Protein AF-A0A0E0NN29-F1 (afdb_monomer_lite)

Radius of gyration: 48.6 Å; chains: 1; bounding box: 107×50×127 Å

pLDDT: mean 73.48, std 27.86, range [26.42, 98.56]

InterPro domains:
  IPR005516 Remorin, C-terminal [PF03763] (73-158)

Structure (mmCIF, N/CA/C/O backbone):
data_AF-A0A0E0NN29-F1
#
_entry.id   AF-A0A0E0NN29-F1
#
loop_
_atom_site.group_PDB
_atom_site.id
_atom_site.type_symbol
_atom_site.label_atom_id
_atom_site.label_alt_id
_atom_site.label_comp_id
_atom_site.label_asym_id
_atom_site.label_entity_id
_atom_site.label_seq_id
_atom_site.pdbx_PDB_ins_code
_atom_site.Cartn_x
_atom_site.Cartn_y
_atom_site.Cartn_z
_atom_site.occupancy
_atom_site.B_iso_or_equiv
_atom_site.auth_seq_id
_atom_site.auth_comp_id
_atom_site.auth_asym_id
_atom_site.auth_atom_id
_atom_site.pdbx_PDB_model_num
ATOM 1 N N . MET A 1 1 ? 7.060 32.657 50.875 1.00 38.69 1 MET A N 1
ATOM 2 C CA . MET A 1 1 ? 7.469 31.257 51.091 1.00 38.69 1 MET A CA 1
ATOM 3 C C . MET A 1 1 ? 6.654 30.412 50.137 1.00 38.69 1 MET A C 1
ATOM 5 O O . MET A 1 1 ? 5.441 30.496 50.207 1.00 38.69 1 MET A O 1
ATOM 9 N N . GLU A 1 2 ? 7.160 29.632 49.204 1.00 43.59 2 GLU A N 1
ATOM 10 C CA . GLU A 1 2 ? 8.477 29.408 48.612 1.00 43.59 2 GLU A CA 1
ATOM 11 C C . GLU A 1 2 ? 8.195 28.390 47.492 1.00 43.59 2 GLU A C 1
ATOM 13 O O . GLU A 1 2 ? 7.283 27.571 47.595 1.00 43.59 2 GLU A O 1
ATOM 18 N N . THR A 1 3 ? 8.921 28.502 46.393 1.00 43.03 3 THR A N 1
ATOM 19 C CA . THR A 1 3 ? 8.906 27.608 45.228 1.00 43.03 3 THR A CA 1
ATOM 20 C C . THR A 1 3 ? 9.468 26.218 45.535 1.00 43.03 3 THR A C 1
ATOM 22 O O . THR A 1 3 ? 10.407 26.132 46.318 1.00 43.03 3 THR A O 1
ATOM 25 N N . GLN A 1 4 ? 8.993 25.181 44.827 1.00 37.09 4 GLN A N 1
ATOM 26 C CA . GLN A 1 4 ? 9.759 24.024 44.288 1.00 37.09 4 GLN A CA 1
ATOM 27 C C . GLN A 1 4 ? 8.752 23.074 43.604 1.00 37.09 4 GLN A C 1
ATOM 29 O O . GLN A 1 4 ? 7.756 22.704 44.213 1.00 37.09 4 GLN A O 1
ATOM 34 N N . GLU A 1 5 ? 8.766 22.784 42.301 1.00 41.50 5 GLU A N 1
ATOM 35 C CA . GLU A 1 5 ? 9.791 22.277 41.368 1.00 41.50 5 GLU A CA 1
ATOM 36 C C . GLU A 1 5 ? 10.178 20.789 41.561 1.00 41.50 5 GLU A C 1
ATOM 38 O O . GLU A 1 5 ? 10.708 20.385 42.587 1.00 41.50 5 GLU A O 1
ATOM 43 N N . ALA A 1 6 ? 9.874 20.011 40.511 1.00 44.50 6 ALA A N 1
ATOM 44 C CA . ALA A 1 6 ? 10.461 18.754 40.028 1.00 44.50 6 ALA A CA 1
ATOM 45 C C . ALA A 1 6 ? 10.768 17.582 40.988 1.00 44.50 6 ALA A C 1
ATOM 47 O O . ALA A 1 6 ? 11.703 17.613 41.781 1.00 44.50 6 ALA A O 1
ATOM 48 N N . LYS A 1 7 ? 10.167 16.420 40.681 1.00 45.16 7 LYS A N 1
ATOM 49 C CA . LYS A 1 7 ? 10.892 15.137 40.687 1.00 45.16 7 LYS A CA 1
ATOM 50 C C . LYS A 1 7 ? 10.603 14.344 39.413 1.00 45.16 7 LYS A C 1
ATOM 52 O O . LYS A 1 7 ? 9.545 13.743 39.252 1.00 45.16 7 LYS A O 1
ATOM 57 N N . ARG A 1 8 ? 11.588 14.368 38.509 1.00 37.12 8 ARG A N 1
ATOM 58 C CA . ARG A 1 8 ? 11.835 13.317 37.519 1.00 37.12 8 ARG A CA 1
ATOM 59 C C . ARG A 1 8 ? 12.199 12.040 38.280 1.00 37.12 8 ARG A C 1
ATOM 61 O O . ARG A 1 8 ? 12.978 12.109 39.226 1.00 37.12 8 ARG A O 1
ATOM 68 N N . ALA A 1 9 ? 11.639 10.908 37.871 1.00 43.34 9 ALA A N 1
ATOM 69 C CA . ALA A 1 9 ? 12.125 9.596 38.268 1.00 43.34 9 ALA A CA 1
ATOM 70 C C . ALA A 1 9 ? 12.902 9.006 37.090 1.00 43.34 9 ALA A C 1
ATOM 72 O O . ALA A 1 9 ? 12.345 8.763 36.018 1.00 43.34 9 ALA A O 1
ATOM 73 N N . ASP A 1 10 ? 14.200 8.843 37.313 1.00 33.28 10 ASP A N 1
ATOM 74 C CA . ASP A 1 10 ? 15.139 8.108 36.485 1.00 33.28 10 ASP A CA 1
ATOM 75 C C . ASP A 1 10 ? 14.740 6.632 36.362 1.00 33.28 10 ASP A C 1
ATOM 77 O O . ASP A 1 10 ? 14.535 5.941 37.360 1.00 33.28 10 ASP A O 1
ATOM 81 N N . VAL A 1 11 ? 14.716 6.124 35.129 1.00 41.66 11 VAL A N 1
ATOM 82 C CA . VAL A 1 11 ? 14.967 4.707 34.853 1.00 41.66 11 VAL A CA 1
ATOM 83 C C . VAL A 1 11 ? 16.266 4.650 34.067 1.00 41.66 11 VAL A C 1
ATOM 85 O O . VAL A 1 11 ? 16.311 4.891 32.862 1.00 41.66 11 VAL A O 1
ATOM 88 N N . ALA A 1 12 ? 17.336 4.357 34.799 1.00 32.94 12 ALA A N 1
ATOM 89 C CA . ALA A 1 12 ? 18.599 3.920 34.248 1.00 32.94 12 ALA A CA 1
ATOM 90 C C . ALA A 1 12 ? 18.453 2.472 33.758 1.00 32.94 12 ALA A C 1
ATOM 92 O O . ALA A 1 12 ? 18.198 1.563 34.545 1.00 32.94 12 ALA A O 1
ATOM 93 N N . ALA A 1 13 ? 18.659 2.257 32.462 1.00 31.72 13 ALA A N 1
ATOM 94 C CA . ALA A 1 13 ? 19.064 0.970 31.913 1.00 31.72 13 ALA A CA 1
ATOM 95 C C . ALA A 1 13 ? 20.150 1.232 30.863 1.00 31.72 13 ALA A C 1
ATOM 97 O O . ALA A 1 13 ? 19.943 1.942 29.881 1.00 31.72 13 ALA A O 1
ATOM 98 N N . ALA A 1 14 ? 21.335 0.715 31.168 1.00 39.28 14 ALA A N 1
ATOM 99 C CA . ALA A 1 14 ? 22.578 0.830 30.420 1.00 39.28 14 ALA A CA 1
ATOM 100 C C . ALA A 1 14 ? 22.548 -0.007 29.107 1.00 39.28 14 ALA A C 1
ATOM 102 O O . ALA A 1 14 ? 21.576 -0.721 28.853 1.00 39.28 14 ALA A O 1
ATOM 103 N N . PRO A 1 15 ? 23.580 0.099 28.245 1.00 37.81 15 PRO A N 1
ATOM 104 C CA . PRO A 1 15 ? 23.466 -0.039 26.796 1.00 37.81 15 PRO A CA 1
ATOM 105 C C . PRO A 1 15 ? 23.643 -1.479 26.305 1.00 37.81 15 PRO A C 1
ATOM 107 O O . PRO A 1 15 ? 24.527 -2.200 26.760 1.00 37.81 15 PRO A O 1
ATOM 110 N N . ALA A 1 16 ? 22.860 -1.868 25.297 1.00 36.34 16 ALA A N 1
ATOM 111 C CA . ALA A 1 16 ? 23.130 -3.060 24.503 1.00 36.34 16 ALA A CA 1
ATOM 112 C C . ALA A 1 16 ? 23.870 -2.659 23.221 1.00 36.34 16 ALA A C 1
ATOM 114 O O . ALA A 1 16 ? 23.296 -2.132 22.268 1.00 36.34 16 ALA A O 1
ATOM 115 N N . THR A 1 17 ? 25.174 -2.908 23.226 1.00 29.22 17 THR A N 1
ATOM 116 C CA . THR A 1 17 ? 26.004 -3.056 22.037 1.00 29.22 17 THR A CA 1
ATOM 117 C C . THR A 1 17 ? 25.520 -4.262 21.227 1.00 29.22 17 THR A C 1
ATOM 119 O O . THR A 1 17 ? 25.479 -5.383 21.724 1.00 29.22 17 THR A O 1
ATOM 122 N N . ALA A 1 18 ? 25.191 -4.043 19.956 1.00 32.84 18 ALA A N 1
ATOM 123 C CA . ALA A 1 18 ? 25.089 -5.100 18.956 1.00 32.84 18 ALA A CA 1
ATOM 124 C C . ALA A 1 18 ? 25.919 -4.685 17.740 1.00 32.84 18 ALA A C 1
ATOM 126 O O . ALA A 1 18 ? 25.426 -4.167 16.740 1.00 32.84 18 ALA A O 1
ATOM 127 N N . THR A 1 19 ? 27.225 -4.880 17.879 1.00 27.55 19 THR A N 1
ATOM 128 C CA . THR A 1 19 ? 28.159 -5.000 16.767 1.00 27.55 19 THR A CA 1
ATOM 129 C C . THR A 1 19 ? 27.915 -6.369 16.139 1.00 27.55 19 THR A C 1
ATOM 131 O O . THR A 1 19 ? 28.103 -7.392 16.790 1.00 27.55 19 THR A O 1
ATOM 134 N N . GLY A 1 20 ? 27.473 -6.397 14.889 1.00 29.05 20 GLY A N 1
ATOM 135 C CA . GLY A 1 20 ? 27.249 -7.626 14.134 1.00 29.05 20 GLY A CA 1
ATOM 136 C C . GLY A 1 20 ? 27.097 -7.273 12.669 1.00 29.05 20 GLY A C 1
ATOM 137 O O . GLY A 1 20 ? 25.990 -7.071 12.184 1.00 29.05 20 GLY A O 1
ATOM 138 N N . GLY A 1 21 ? 28.233 -7.075 12.004 1.00 27.67 21 GLY A N 1
ATOM 139 C CA . GLY A 1 21 ? 28.276 -6.790 10.582 1.00 27.67 21 GLY A CA 1
ATOM 140 C C . GLY A 1 21 ? 27.984 -8.029 9.746 1.00 27.67 21 GLY A C 1
ATOM 141 O O . GLY A 1 21 ? 28.368 -9.135 10.109 1.00 27.67 21 GLY A O 1
ATOM 142 N N . GLU A 1 22 ? 27.420 -7.802 8.566 1.00 26.42 22 GLU A N 1
ATOM 143 C CA . GLU A 1 22 ? 27.768 -8.598 7.397 1.00 26.42 22 GLU A CA 1
ATOM 144 C C . GLU A 1 22 ? 28.109 -7.634 6.261 1.00 26.42 22 GLU A C 1
ATOM 146 O O . GLU A 1 22 ? 27.266 -7.153 5.506 1.00 26.42 22 GLU A O 1
ATOM 151 N N . ALA A 1 23 ? 29.393 -7.285 6.211 1.00 30.00 23 ALA A N 1
ATOM 152 C CA . ALA A 1 23 ? 30.017 -6.756 5.018 1.00 30.00 23 ALA A CA 1
ATOM 153 C C . ALA A 1 23 ? 30.135 -7.915 4.023 1.00 30.00 23 ALA A C 1
ATOM 155 O O . ALA A 1 23 ? 30.947 -8.822 4.211 1.00 30.00 23 ALA A O 1
ATOM 156 N N . VAL A 1 24 ? 29.337 -7.890 2.958 1.00 34.97 24 VAL A N 1
ATOM 157 C CA . VAL A 1 24 ? 29.531 -8.799 1.826 1.00 34.97 24 VAL A CA 1
ATOM 158 C C . VAL A 1 24 ? 30.796 -8.354 1.091 1.00 34.97 24 VAL A C 1
ATOM 160 O O . VAL A 1 24 ? 30.805 -7.385 0.332 1.00 34.97 24 VAL A O 1
ATOM 163 N N . LYS A 1 25 ? 31.896 -9.053 1.382 1.00 33.88 25 LYS A N 1
ATOM 164 C CA . LYS A 1 25 ? 33.171 -8.968 0.667 1.00 33.88 25 LYS A CA 1
ATOM 165 C C . LYS A 1 25 ? 32.969 -9.433 -0.787 1.00 33.88 25 LYS A C 1
ATOM 167 O O . LYS A 1 25 ? 32.265 -10.420 -1.006 1.00 33.88 25 LYS A O 1
ATOM 172 N N . PRO A 1 26 ? 33.595 -8.782 -1.783 1.00 29.53 26 PRO A N 1
ATOM 173 C CA . PRO A 1 26 ? 33.552 -9.247 -3.162 1.00 29.53 26 PRO A CA 1
ATOM 174 C C . PRO A 1 26 ? 34.329 -10.563 -3.286 1.00 29.53 26 PRO A C 1
ATOM 176 O O . PRO A 1 26 ? 35.487 -10.657 -2.870 1.00 29.53 26 PRO A O 1
ATOM 179 N N . ALA A 1 27 ? 33.688 -11.584 -3.852 1.00 29.14 27 ALA A N 1
ATOM 180 C CA . ALA A 1 27 ? 34.359 -12.815 -4.236 1.00 29.14 27 ALA A CA 1
ATOM 181 C C . ALA A 1 27 ? 35.229 -12.544 -5.471 1.00 29.14 27 ALA A C 1
ATOM 183 O O . ALA A 1 27 ? 34.739 -12.141 -6.526 1.00 29.14 27 ALA A O 1
ATOM 184 N N . ALA A 1 28 ? 36.532 -12.746 -5.303 1.00 29.45 28 ALA A N 1
ATOM 185 C CA . ALA A 1 28 ? 37.502 -12.811 -6.377 1.00 29.45 28 ALA A CA 1
ATOM 186 C C . ALA A 1 28 ? 37.578 -14.245 -6.921 1.00 29.45 28 ALA A C 1
ATOM 188 O O . ALA A 1 28 ? 37.637 -15.189 -6.138 1.00 29.45 28 ALA A O 1
ATOM 189 N N . GLY A 1 29 ? 37.674 -14.357 -8.248 1.00 28.42 29 GLY A N 1
ATOM 190 C CA . GLY A 1 29 ? 38.360 -15.449 -8.936 1.00 28.42 29 GLY A CA 1
ATOM 191 C C . GLY A 1 29 ? 37.503 -16.634 -9.377 1.00 28.42 29 GLY A C 1
ATOM 192 O O . GLY A 1 29 ? 37.325 -17.582 -8.626 1.00 28.42 29 GLY A O 1
ATOM 193 N N . ASP A 1 30 ? 37.135 -16.650 -10.658 1.00 29.16 30 ASP A N 1
ATOM 194 C CA . ASP A 1 30 ? 37.631 -17.728 -11.514 1.00 29.16 30 ASP A CA 1
ATOM 195 C C . ASP A 1 30 ? 38.302 -17.107 -12.741 1.00 29.16 30 ASP A C 1
ATOM 197 O O . ASP A 1 30 ? 37.745 -16.249 -13.431 1.00 29.16 30 ASP A O 1
ATOM 201 N N . ALA A 1 31 ? 39.557 -17.494 -12.919 1.00 33.78 31 ALA A N 1
ATOM 202 C CA . ALA A 1 31 ? 40.403 -17.152 -14.036 1.00 33.78 31 ALA A CA 1
ATOM 203 C C . ALA A 1 31 ? 40.352 -18.333 -15.003 1.00 33.78 31 ALA A C 1
ATOM 205 O O . ALA A 1 31 ? 40.796 -19.424 -14.668 1.00 33.78 31 ALA A O 1
ATOM 206 N N . GLY A 1 32 ? 39.869 -18.097 -16.220 1.00 28.47 32 GLY A N 1
ATOM 207 C CA . GLY A 1 32 ? 39.786 -19.126 -17.249 1.00 28.47 32 GLY A CA 1
ATOM 208 C C . GLY A 1 32 ? 40.047 -18.567 -18.640 1.00 28.47 32 GLY A C 1
ATOM 209 O O . GLY A 1 32 ? 39.114 -18.198 -19.337 1.00 28.47 32 GLY A O 1
ATOM 210 N N . ALA A 1 33 ? 41.336 -18.515 -18.990 1.00 28.91 33 ALA A N 1
ATOM 211 C CA . ALA A 1 33 ? 41.930 -18.626 -20.330 1.00 28.91 33 ALA A CA 1
ATOM 212 C C . ALA A 1 33 ? 41.323 -17.774 -21.471 1.00 28.91 33 ALA A C 1
ATOM 214 O O . ALA A 1 33 ? 40.282 -18.072 -22.041 1.00 28.91 33 ALA A O 1
ATOM 215 N N . VAL A 1 34 ? 41.963 -16.662 -21.842 1.00 36.81 34 VAL A N 1
ATOM 216 C CA . VAL A 1 34 ? 43.006 -16.606 -22.891 1.00 36.81 34 VAL A CA 1
ATOM 217 C C . VAL A 1 34 ? 42.536 -17.160 -24.241 1.00 36.81 34 VAL A C 1
ATOM 219 O O . VAL A 1 34 ? 42.531 -18.361 -24.467 1.00 36.81 34 VAL A O 1
ATOM 222 N N . THR A 1 35 ? 42.348 -16.262 -25.207 1.00 28.58 35 THR A N 1
ATOM 223 C CA . THR A 1 35 ? 43.093 -16.358 -26.472 1.00 28.58 35 THR A CA 1
ATOM 224 C C . THR A 1 35 ? 43.488 -14.961 -26.927 1.00 28.58 35 THR A C 1
ATOM 226 O O . THR A 1 35 ? 42.717 -14.178 -27.470 1.00 28.58 35 THR A O 1
ATOM 229 N N . LYS A 1 36 ? 44.755 -14.660 -26.653 1.00 43.22 36 LYS A N 1
ATOM 230 C CA . LYS A 1 36 ? 45.554 -13.673 -27.362 1.00 43.22 36 LYS A CA 1
ATOM 231 C C . LYS A 1 36 ? 45.727 -14.196 -28.787 1.00 43.22 36 LYS A C 1
ATOM 233 O O . LYS A 1 36 ? 46.462 -15.158 -28.983 1.00 43.22 36 LYS A O 1
ATOM 238 N N . THR A 1 37 ? 45.075 -13.585 -29.769 1.00 31.83 37 THR A N 1
ATOM 239 C CA . THR A 1 37 ? 45.492 -13.736 -31.167 1.00 31.83 37 THR A CA 1
ATOM 240 C C . THR A 1 37 ? 46.247 -12.490 -31.574 1.00 31.83 37 THR A C 1
ATOM 242 O O . THR A 1 37 ? 45.698 -11.407 -31.752 1.00 31.83 37 THR A O 1
ATOM 245 N N . ASN A 1 38 ? 47.554 -12.713 -31.585 1.00 35.59 38 ASN A N 1
ATOM 246 C CA . ASN A 1 38 ? 48.647 -11.918 -32.097 1.00 35.59 38 ASN A CA 1
ATOM 247 C C . ASN A 1 38 ? 48.274 -10.976 -33.245 1.00 35.59 38 ASN A C 1
ATOM 249 O O . ASN A 1 38 ? 47.766 -11.392 -34.281 1.00 35.59 38 ASN A O 1
ATOM 253 N N . ALA A 1 39 ? 48.666 -9.718 -33.059 1.00 39.50 39 ALA A N 1
ATOM 254 C CA . ALA A 1 39 ? 49.168 -8.900 -34.141 1.00 39.50 39 ALA A CA 1
ATOM 255 C C . ALA A 1 39 ? 50.492 -9.511 -34.624 1.00 39.50 39 ALA A C 1
ATOM 257 O O . ALA A 1 39 ? 51.510 -9.440 -33.939 1.00 39.50 39 ALA A O 1
ATOM 258 N N . ALA A 1 40 ? 50.444 -10.146 -35.782 1.00 39.53 40 ALA A N 1
ATOM 259 C CA . ALA A 1 40 ? 51.545 -10.268 -36.718 1.00 39.53 40 ALA A CA 1
ATOM 260 C C . ALA A 1 40 ? 50.915 -10.446 -38.101 1.00 39.53 40 ALA A C 1
ATOM 262 O O . ALA A 1 40 ? 49.772 -10.880 -38.207 1.00 39.53 40 ALA A O 1
ATOM 263 N N . ASP A 1 41 ? 51.676 -10.075 -39.118 1.00 28.38 41 ASP A N 1
ATOM 264 C CA . ASP A 1 41 ? 51.325 -10.076 -40.536 1.00 28.38 41 ASP A CA 1
ATOM 265 C C . ASP A 1 41 ? 50.534 -8.847 -40.985 1.00 28.38 41 ASP A C 1
ATOM 267 O O . ASP A 1 41 ? 49.332 -8.859 -41.244 1.00 28.38 41 ASP A O 1
ATOM 271 N N . GLY A 1 42 ? 51.272 -7.750 -41.167 1.00 45.28 42 GLY A N 1
ATOM 272 C CA . GLY A 1 42 ? 50.908 -6.851 -42.250 1.00 45.28 42 GLY A CA 1
ATOM 273 C C . GLY A 1 42 ? 51.012 -7.608 -43.577 1.00 45.28 42 GLY A C 1
ATOM 274 O O . GLY A 1 42 ? 52.037 -8.248 -43.820 1.00 45.28 42 GLY A O 1
ATOM 275 N N . PRO A 1 43 ? 50.028 -7.507 -44.481 1.00 36.81 43 PRO A N 1
ATOM 276 C CA . PRO A 1 43 ? 50.284 -7.710 -45.885 1.00 36.81 43 PRO A CA 1
ATOM 277 C C . PRO A 1 43 ? 50.733 -6.370 -46.458 1.00 36.81 43 PRO A C 1
ATOM 279 O O . PRO A 1 43 ? 49.982 -5.395 -46.521 1.00 36.81 43 PRO A O 1
ATOM 282 N N . SER A 1 44 ? 52.003 -6.359 -46.853 1.00 38.16 44 SER A N 1
ATOM 283 C CA . SER A 1 44 ? 52.537 -5.567 -47.953 1.00 38.16 44 SER A CA 1
ATOM 284 C C . SER A 1 44 ? 51.447 -5.179 -48.959 1.00 38.16 44 SER A C 1
ATOM 286 O O . SER A 1 44 ? 50.733 -6.040 -49.475 1.00 38.16 44 SER A O 1
ATOM 288 N N . ALA A 1 45 ? 51.335 -3.884 -49.244 1.00 43.19 45 ALA A N 1
ATOM 289 C CA . ALA A 1 45 ? 50.520 -3.391 -50.339 1.00 43.19 45 ALA A CA 1
ATOM 290 C C . ALA A 1 45 ? 50.969 -4.054 -51.653 1.00 43.19 45 ALA A C 1
ATOM 292 O O . ALA A 1 45 ? 52.129 -3.887 -52.042 1.00 43.19 45 ALA A O 1
ATOM 293 N N . PRO A 1 46 ? 50.087 -4.728 -52.411 1.00 35.38 46 PRO A N 1
ATOM 294 C CA . PRO A 1 46 ? 50.3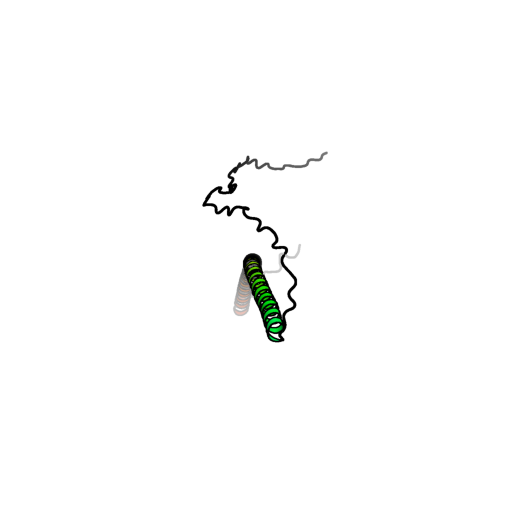32 -4.884 -53.825 1.00 35.38 46 PRO A CA 1
ATOM 295 C C . PRO A 1 46 ? 49.970 -3.550 -54.483 1.00 35.38 46 PRO A C 1
ATOM 297 O O . PRO A 1 46 ? 48.813 -3.260 -54.785 1.00 35.38 46 PRO A O 1
ATOM 300 N N . ALA A 1 47 ? 50.985 -2.719 -54.713 1.00 48.06 47 ALA A N 1
ATOM 301 C CA . ALA A 1 47 ? 50.930 -1.761 -55.804 1.00 48.06 47 ALA A CA 1
ATOM 302 C C . ALA A 1 47 ? 50.761 -2.572 -57.100 1.00 4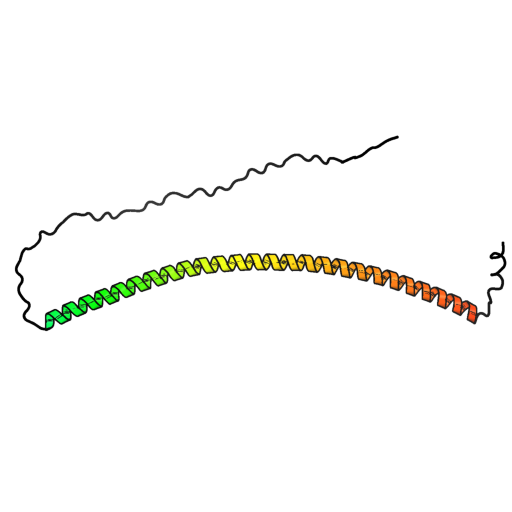8.06 47 ALA A C 1
ATOM 304 O O . ALA A 1 47 ? 51.693 -3.219 -57.570 1.00 48.06 47 ALA A O 1
ATOM 305 N N . GLY A 1 48 ? 49.542 -2.599 -57.637 1.00 40.78 48 GLY A N 1
ATOM 306 C CA . GLY A 1 48 ? 49.203 -3.457 -58.765 1.00 40.78 48 GLY A CA 1
ATOM 307 C C . GLY A 1 48 ? 47.946 -2.997 -59.484 1.00 40.78 48 GLY A C 1
ATOM 308 O O . GLY A 1 48 ? 46.879 -3.539 -59.254 1.00 40.78 48 GLY A O 1
ATOM 309 N N . LYS A 1 49 ? 48.130 -2.003 -60.362 1.00 38.44 49 LYS A N 1
ATOM 310 C CA . LYS A 1 49 ? 47.326 -1.661 -61.549 1.00 38.44 49 LYS A CA 1
ATOM 311 C C . LYS A 1 49 ? 45.802 -1.607 -61.365 1.00 38.44 49 LYS A C 1
ATOM 313 O O . LYS A 1 49 ? 45.115 -2.622 -61.371 1.00 38.44 49 LYS A O 1
ATOM 318 N N . ALA A 1 50 ? 45.275 -0.382 -61.392 1.00 49.47 50 ALA A N 1
ATOM 319 C CA . ALA A 1 50 ? 43.898 -0.118 -61.787 1.00 49.47 50 ALA A CA 1
ATOM 320 C C . ALA A 1 50 ? 43.655 -0.688 -63.197 1.00 49.47 50 ALA A C 1
ATOM 322 O O . ALA A 1 50 ? 43.992 -0.067 -64.203 1.00 49.47 50 ALA A O 1
ATOM 323 N N . ALA A 1 51 ? 43.108 -1.899 -63.257 1.00 48.47 51 ALA A N 1
ATOM 324 C CA . ALA A 1 51 ? 42.425 -2.409 -64.429 1.00 48.47 51 ALA A CA 1
ATOM 325 C C . ALA A 1 51 ? 40.949 -2.054 -64.254 1.00 48.47 51 ALA A C 1
ATOM 327 O O . ALA A 1 51 ? 40.293 -2.482 -63.307 1.00 48.47 51 ALA A O 1
ATOM 328 N N . THR A 1 52 ? 40.448 -1.208 -65.142 1.00 51.25 52 THR A N 1
ATOM 329 C CA . THR A 1 52 ? 39.030 -0.874 -65.248 1.00 51.25 52 THR A CA 1
ATOM 330 C C . THR A 1 52 ? 38.218 -2.145 -65.528 1.00 51.25 52 THR A C 1
ATOM 332 O O . THR A 1 52 ? 38.510 -2.813 -66.526 1.00 51.25 52 THR A O 1
ATOM 335 N N . PRO A 1 53 ? 37.199 -2.486 -64.719 1.00 50.16 53 PRO A N 1
ATOM 336 C CA . PRO A 1 53 ? 36.318 -3.598 -65.028 1.00 50.16 53 PRO A CA 1
ATOM 337 C C . PRO A 1 53 ? 35.411 -3.217 -66.196 1.00 50.16 53 PRO A C 1
ATOM 339 O O . PRO A 1 53 ? 34.609 -2.282 -66.150 1.00 50.16 53 PRO A O 1
ATOM 342 N N . THR A 1 54 ? 35.582 -3.961 -67.277 1.00 53.97 54 THR A N 1
ATOM 343 C CA . THR A 1 54 ? 34.625 -4.038 -68.371 1.00 53.97 54 THR A CA 1
ATOM 344 C C . THR A 1 54 ? 33.493 -4.954 -67.904 1.00 53.97 54 THR A C 1
ATOM 346 O O . THR A 1 54 ? 33.677 -6.164 -67.885 1.00 53.97 54 THR A O 1
ATOM 349 N N . GLY A 1 55 ? 32.334 -4.404 -67.519 1.00 53.50 55 GLY A N 1
ATOM 350 C CA . GLY A 1 55 ? 31.119 -5.206 -67.315 1.00 53.50 55 GLY A CA 1
ATOM 351 C C . GLY A 1 55 ? 30.125 -4.663 -66.284 1.00 53.50 55 GLY A C 1
ATOM 352 O O . GLY A 1 55 ? 30.476 -4.359 -65.152 1.00 53.50 55 GLY A O 1
ATOM 353 N N . SER A 1 56 ? 28.844 -4.611 -66.662 1.00 64.00 56 SER A N 1
ATOM 354 C CA . SER A 1 56 ? 27.701 -4.311 -65.776 1.00 64.00 56 SER A CA 1
ATOM 355 C C . SER A 1 56 ? 27.605 -5.242 -64.555 1.00 64.00 56 SER A C 1
ATOM 357 O O . SER A 1 56 ? 27.051 -4.852 -63.533 1.00 64.00 56 SER A O 1
ATOM 359 N N . VAL A 1 57 ? 28.158 -6.453 -64.660 1.00 66.38 57 VAL A N 1
ATOM 360 C CA . VAL A 1 57 ? 28.019 -7.550 -63.689 1.00 66.38 57 VAL A CA 1
ATOM 361 C C . VAL A 1 57 ? 28.787 -7.286 -62.383 1.00 66.38 57 VAL A C 1
ATOM 363 O O . VAL A 1 57 ? 28.321 -7.664 -61.311 1.00 66.38 57 VAL A O 1
ATOM 366 N N . ASP A 1 58 ? 29.910 -6.562 -62.433 1.00 77.38 58 ASP A N 1
ATOM 367 C CA . ASP A 1 58 ? 30.715 -6.274 -61.235 1.00 77.38 58 ASP A CA 1
ATOM 368 C C . ASP A 1 58 ? 30.078 -5.196 -60.343 1.00 77.38 58 ASP A C 1
ATOM 370 O O . ASP A 1 58 ? 30.221 -5.221 -59.119 1.00 77.38 58 ASP A O 1
ATOM 374 N N . ARG A 1 59 ? 29.320 -4.259 -60.934 1.00 82.56 59 ARG A N 1
ATOM 375 C CA . ARG A 1 59 ? 28.593 -3.225 -60.177 1.00 82.56 59 ARG A CA 1
ATOM 376 C C . ARG A 1 59 ? 27.504 -3.843 -59.300 1.00 82.56 59 ARG A C 1
ATOM 378 O O . ARG A 1 59 ? 27.361 -3.441 -58.147 1.00 82.56 59 ARG A O 1
ATOM 385 N N . ASP A 1 60 ? 26.778 -4.825 -59.826 1.00 87.56 60 ASP A N 1
ATOM 386 C CA . ASP A 1 60 ? 25.693 -5.494 -59.105 1.00 87.56 60 ASP A CA 1
ATOM 387 C C . ASP A 1 60 ? 26.226 -6.335 -57.935 1.00 87.56 60 ASP A C 1
ATOM 389 O O . ASP A 1 60 ? 25.638 -6.334 -56.853 1.00 87.56 60 ASP A O 1
ATOM 393 N N . ALA A 1 61 ? 27.392 -6.972 -58.095 1.00 89.94 61 ALA A N 1
ATOM 394 C CA . ALA A 1 61 ? 28.070 -7.679 -57.007 1.00 89.94 61 ALA A CA 1
ATOM 395 C C . ALA A 1 61 ? 28.520 -6.729 -55.880 1.00 89.94 61 ALA A C 1
ATOM 397 O O . ALA A 1 61 ? 28.367 -7.041 -54.696 1.00 89.94 61 ALA A O 1
ATOM 398 N N . ILE A 1 62 ? 29.024 -5.539 -56.230 1.00 89.31 62 ILE A N 1
ATOM 399 C CA . ILE A 1 62 ? 29.391 -4.509 -55.246 1.00 89.31 62 ILE A CA 1
ATOM 400 C C . ILE A 1 62 ? 28.148 -4.024 -54.487 1.00 89.31 62 ILE A C 1
ATOM 402 O O . ILE A 1 62 ? 28.177 -3.937 -53.259 1.00 89.31 62 ILE A O 1
ATOM 406 N N . LEU A 1 63 ? 27.041 -3.757 -55.189 1.00 92.88 63 LEU A N 1
ATOM 407 C CA . LEU A 1 63 ? 25.779 -3.353 -54.561 1.00 92.88 63 LEU A CA 1
ATOM 408 C C . LEU A 1 63 ? 25.230 -4.439 -53.625 1.00 92.88 63 LEU A C 1
ATOM 410 O O . LEU A 1 63 ? 24.823 -4.127 -52.505 1.00 92.88 63 LEU A O 1
ATOM 414 N N . ALA A 1 64 ? 25.288 -5.712 -54.028 1.00 93.50 64 ALA A N 1
ATOM 415 C CA . ALA A 1 64 ? 24.857 -6.833 -53.195 1.00 93.50 64 ALA A CA 1
ATOM 416 C C . ALA A 1 64 ? 25.666 -6.940 -51.890 1.00 93.50 64 ALA 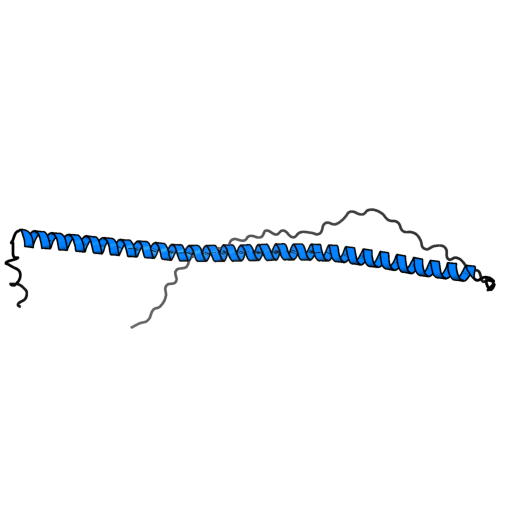A C 1
ATOM 418 O O . ALA A 1 64 ? 25.085 -7.168 -50.826 1.00 93.50 64 ALA A O 1
ATOM 419 N N . ASN A 1 65 ? 26.983 -6.718 -51.941 1.00 93.38 65 ASN A N 1
ATOM 420 C CA . ASN A 1 65 ? 27.831 -6.711 -50.747 1.00 93.38 65 ASN A CA 1
ATOM 421 C C . ASN A 1 65 ? 27.484 -5.549 -49.807 1.00 93.38 65 ASN A C 1
ATOM 423 O O . ASN A 1 65 ? 27.325 -5.764 -48.605 1.00 93.38 65 ASN A O 1
ATOM 427 N N . VAL A 1 66 ? 27.273 -4.343 -50.347 1.00 95.81 66 VAL A N 1
ATOM 428 C CA . VAL A 1 66 ? 26.848 -3.171 -49.559 1.00 95.81 66 VAL A CA 1
ATOM 429 C C . VAL A 1 66 ? 25.490 -3.417 -48.888 1.00 95.81 66 VAL A C 1
ATOM 431 O O . VAL A 1 66 ? 25.294 -3.105 -47.710 1.00 95.81 66 VAL A O 1
ATOM 434 N N . GLU A 1 67 ? 24.537 -4.021 -49.599 1.00 95.62 67 GLU A N 1
ATOM 435 C CA . GLU A 1 67 ? 23.240 -4.384 -49.025 1.00 95.62 67 GLU A CA 1
ATOM 436 C C . GLU A 1 67 ? 23.342 -5.465 -47.946 1.00 95.62 67 GLU A C 1
ATOM 438 O O . GLU A 1 67 ? 22.622 -5.412 -46.942 1.00 95.62 67 GLU A O 1
ATOM 443 N N . LEU A 1 68 ? 24.214 -6.455 -48.142 1.00 96.38 68 LEU A N 1
ATOM 444 C CA . LEU A 1 68 ? 24.461 -7.519 -47.177 1.00 96.38 68 LEU A CA 1
ATOM 445 C C . LEU A 1 68 ? 25.046 -6.933 -45.889 1.00 96.38 68 LEU A C 1
ATOM 447 O O . LEU A 1 68 ? 24.522 -7.209 -44.807 1.00 96.38 68 LEU A O 1
ATOM 451 N N . GLU A 1 69 ? 26.058 -6.072 -45.990 1.00 94.94 69 GLU A N 1
ATOM 452 C CA . GLU A 1 69 ? 26.645 -5.375 -44.843 1.00 94.94 69 GLU A CA 1
ATOM 453 C C . GLU A 1 69 ? 25.607 -4.536 -44.097 1.00 94.94 69 GLU A C 1
ATOM 455 O O . GLU A 1 69 ? 25.504 -4.626 -42.870 1.00 94.94 69 GL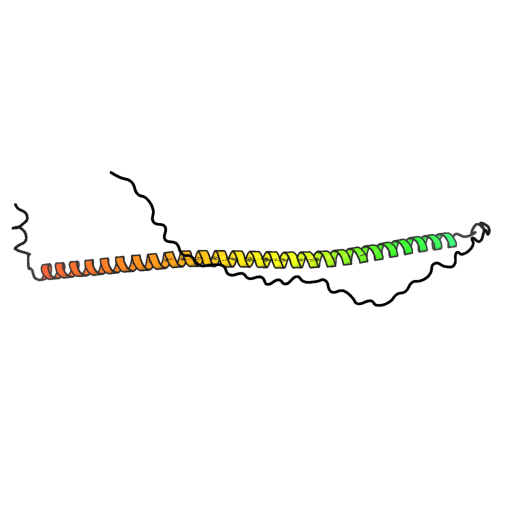U A O 1
ATOM 460 N N . ARG A 1 70 ? 24.756 -3.799 -44.823 1.00 97.38 70 ARG A N 1
ATOM 461 C CA . ARG A 1 70 ? 23.648 -3.040 -44.228 1.00 97.38 70 ARG A CA 1
ATOM 462 C C . ARG A 1 70 ? 22.681 -3.948 -43.466 1.00 97.38 70 ARG A C 1
ATOM 464 O O . ARG A 1 70 ? 22.325 -3.644 -42.327 1.00 97.38 70 ARG A O 1
ATOM 471 N N . LYS A 1 71 ? 22.266 -5.071 -44.062 1.00 97.50 71 LYS A N 1
ATOM 472 C CA . LYS A 1 71 ? 21.369 -6.054 -43.424 1.00 97.50 71 LYS A CA 1
ATOM 473 C C . LYS A 1 71 ? 22.017 -6.681 -42.185 1.00 97.50 71 LYS A C 1
ATOM 475 O O . LYS A 1 71 ? 21.343 -6.869 -41.173 1.00 97.50 71 LYS A O 1
ATOM 480 N N . LEU A 1 72 ? 23.314 -6.987 -42.226 1.00 96.81 72 LEU A N 1
ATOM 481 C CA . LEU A 1 72 ? 24.052 -7.514 -41.074 1.00 96.81 72 LEU A CA 1
ATOM 482 C C . LEU A 1 72 ? 24.188 -6.480 -39.953 1.00 96.81 72 LEU A C 1
ATOM 484 O O . LEU A 1 72 ? 23.977 -6.823 -38.790 1.00 96.81 72 LEU A O 1
ATOM 488 N N . ALA A 1 73 ? 24.499 -5.226 -40.283 1.00 97.19 73 ALA A N 1
ATOM 489 C CA . ALA A 1 73 ? 24.563 -4.135 -39.316 1.00 97.19 73 ALA A CA 1
ATOM 490 C C . ALA A 1 73 ? 23.207 -3.933 -38.627 1.00 97.19 73 ALA A C 1
ATOM 492 O O . ALA A 1 73 ? 23.144 -3.873 -37.402 1.00 97.19 73 ALA A O 1
ATOM 493 N N . GLN A 1 74 ? 22.111 -3.938 -39.391 1.00 97.56 74 GLN A N 1
ATOM 494 C CA . GLN A 1 74 ? 20.756 -3.869 -38.839 1.00 97.56 74 GLN A CA 1
ATOM 495 C C . GLN A 1 74 ? 20.463 -5.034 -37.891 1.00 97.56 74 GLN A C 1
ATOM 497 O O . GLN A 1 74 ? 20.022 -4.801 -36.770 1.00 97.56 74 GLN A O 1
ATOM 502 N N . LYS A 1 75 ? 20.779 -6.277 -38.281 1.00 97.69 75 LYS A N 1
ATOM 503 C CA . LYS A 1 75 ? 20.606 -7.453 -37.410 1.00 97.69 75 LYS A CA 1
ATOM 504 C C . LYS A 1 75 ? 21.399 -7.333 -36.105 1.00 97.69 75 LYS A C 1
ATOM 506 O O . LYS A 1 75 ? 20.856 -7.623 -35.041 1.00 97.69 75 LYS A O 1
ATOM 511 N N . LYS A 1 76 ? 22.656 -6.877 -36.168 1.00 97.81 76 LYS A N 1
ATOM 512 C CA . LYS A 1 76 ? 23.496 -6.648 -34.979 1.00 97.81 76 LYS A CA 1
ATOM 513 C C . LYS A 1 76 ? 22.894 -5.575 -34.069 1.00 97.81 76 LYS A C 1
ATOM 515 O O . LYS A 1 76 ? 22.766 -5.810 -32.872 1.00 97.81 76 LYS A O 1
ATOM 520 N N . MET A 1 77 ? 22.458 -4.448 -34.634 1.00 97.50 77 MET A N 1
ATOM 521 C CA . MET A 1 77 ? 21.817 -3.372 -33.870 1.00 97.50 77 MET A CA 1
ATOM 522 C C . MET A 1 77 ? 20.516 -3.842 -33.214 1.00 97.50 77 MET A C 1
ATOM 524 O O . MET A 1 77 ? 20.324 -3.628 -32.022 1.00 97.50 77 MET A O 1
ATOM 528 N N . SER A 1 78 ? 19.651 -4.550 -33.945 1.00 97.31 78 SER A N 1
ATOM 529 C CA . SER A 1 78 ? 18.424 -5.123 -33.383 1.00 97.31 78 SER A CA 1
ATOM 530 C C . SER A 1 78 ? 18.713 -6.128 -32.266 1.00 97.31 78 SER A C 1
ATOM 532 O O . SER A 1 78 ? 18.025 -6.115 -31.247 1.00 97.31 78 SER A O 1
ATOM 534 N N . SER A 1 79 ? 19.750 -6.960 -32.410 1.00 97.75 79 SER A N 1
ATOM 535 C CA . SER A 1 79 ? 20.172 -7.890 -31.356 1.00 97.75 79 SER A CA 1
ATOM 536 C C . SER A 1 79 ? 20.597 -7.148 -30.087 1.00 97.75 79 SER A C 1
ATOM 538 O O . SER A 1 79 ? 20.160 -7.519 -28.999 1.00 97.75 79 SER A O 1
ATOM 540 N N . ILE A 1 80 ? 21.399 -6.087 -30.212 1.00 98.06 80 ILE A N 1
ATOM 541 C CA . ILE A 1 80 ? 21.836 -5.268 -29.071 1.00 98.06 80 ILE A CA 1
ATOM 542 C C . ILE A 1 80 ? 20.631 -4.605 -28.398 1.00 98.06 80 ILE A C 1
ATOM 544 O O . ILE A 1 80 ? 20.449 -4.755 -27.193 1.00 98.06 80 ILE A O 1
ATOM 548 N N . LEU A 1 81 ? 19.758 -3.958 -29.175 1.00 98.31 81 LEU A N 1
ATOM 549 C CA . LEU A 1 81 ? 18.557 -3.300 -28.653 1.00 98.31 81 LEU A CA 1
ATOM 550 C C . LEU A 1 81 ? 17.633 -4.277 -27.922 1.00 98.31 81 LEU A C 1
ATOM 552 O O . LEU A 1 81 ? 17.114 -3.955 -26.855 1.00 98.31 81 LEU A O 1
ATOM 556 N N . SER A 1 82 ? 17.444 -5.482 -28.468 1.00 98.06 82 SER A N 1
ATOM 557 C CA . SER A 1 82 ? 16.628 -6.509 -27.816 1.00 98.06 82 SER A CA 1
ATOM 558 C C . SER A 1 82 ? 17.206 -6.905 -26.457 1.00 98.06 82 SER A C 1
ATOM 560 O O . SER A 1 82 ? 16.480 -6.959 -25.468 1.00 98.06 82 SER A O 1
ATOM 562 N N . TRP A 1 83 ? 18.524 -7.084 -26.378 1.00 98.38 83 TRP A N 1
ATOM 563 C CA . TRP A 1 83 ? 19.214 -7.451 -25.149 1.00 98.38 83 TRP A CA 1
ATOM 564 C C . TRP A 1 83 ? 19.194 -6.327 -24.106 1.00 98.38 83 TRP A C 1
ATOM 566 O O . TRP A 1 83 ? 18.957 -6.583 -22.922 1.00 98.38 83 TRP A O 1
ATOM 576 N N . GLU A 1 84 ? 19.377 -5.076 -24.534 1.00 98.44 84 GLU A N 1
ATOM 577 C CA . GLU A 1 84 ? 19.214 -3.904 -23.672 1.00 98.44 84 GLU A CA 1
ATOM 578 C C . GLU A 1 84 ? 17.794 -3.818 -23.120 1.00 98.44 84 GLU A C 1
ATOM 580 O O . GLU A 1 84 ? 17.609 -3.605 -21.921 1.00 98.44 84 GLU A O 1
ATOM 585 N N . ASN A 1 85 ? 16.793 -4.024 -23.977 1.00 98.50 85 ASN A N 1
ATOM 586 C CA . ASN A 1 85 ? 15.395 -4.002 -23.578 1.00 98.50 85 ASN A CA 1
ATOM 587 C C . ASN A 1 85 ? 15.083 -5.112 -22.567 1.00 98.50 85 ASN A C 1
ATOM 589 O O . ASN A 1 85 ? 14.448 -4.850 -21.551 1.00 98.50 85 ASN A O 1
ATOM 593 N N . THR A 1 86 ? 15.593 -6.331 -22.773 1.00 98.31 86 THR A N 1
ATOM 594 C CA . THR A 1 86 ? 15.437 -7.426 -21.803 1.00 98.31 86 THR A CA 1
ATOM 595 C C . THR A 1 86 ? 16.059 -7.078 -20.450 1.00 98.31 86 THR A C 1
ATOM 597 O O . THR A 1 86 ? 15.450 -7.333 -19.410 1.00 98.31 86 THR A O 1
ATOM 600 N N . ARG A 1 87 ? 17.247 -6.460 -20.431 1.00 98.31 87 ARG A N 1
ATOM 601 C CA . ARG A 1 87 ? 17.893 -6.035 -19.178 1.00 98.31 87 ARG A CA 1
ATOM 602 C C . ARG A 1 87 ? 17.129 -4.914 -18.476 1.00 98.31 87 ARG A C 1
ATOM 604 O O . ARG A 1 87 ? 16.956 -4.988 -17.261 1.00 98.31 87 ARG A O 1
ATOM 611 N N . LYS A 1 88 ? 16.648 -3.915 -19.222 1.00 98.50 88 LYS A N 1
ATOM 612 C CA . LYS A 1 88 ? 15.805 -2.831 -18.690 1.00 98.50 88 LYS A CA 1
ATOM 613 C C . LYS A 1 88 ? 14.516 -3.389 -18.092 1.00 98.50 88 LYS A C 1
ATOM 615 O O . LYS A 1 88 ? 14.262 -3.169 -16.912 1.00 98.50 88 LYS A O 1
ATOM 620 N N . ALA A 1 89 ? 13.795 -4.220 -18.843 1.00 98.25 89 ALA A N 1
ATOM 621 C CA . ALA A 1 89 ? 12.565 -4.860 -18.385 1.00 98.25 89 ALA A CA 1
ATOM 622 C C . ALA A 1 89 ? 12.780 -5.704 -17.116 1.00 98.25 89 ALA A C 1
ATOM 624 O O . ALA A 1 89 ? 11.952 -5.682 -16.208 1.00 98.25 89 ALA A O 1
ATOM 625 N N . ALA A 1 90 ? 13.911 -6.411 -17.000 1.00 98.12 90 ALA A N 1
ATOM 626 C CA . ALA A 1 90 ? 14.233 -7.179 -15.797 1.00 98.12 90 ALA A CA 1
ATOM 627 C C . ALA A 1 90 ? 14.436 -6.291 -14.554 1.00 98.12 90 ALA A C 1
ATOM 629 O O . ALA A 1 90 ? 14.059 -6.683 -13.448 1.00 98.12 90 ALA A O 1
ATOM 630 N N . ILE A 1 91 ? 15.033 -5.107 -14.712 1.00 98.38 91 ILE A N 1
ATOM 631 C CA . ILE A 1 91 ? 15.220 -4.144 -13.616 1.00 98.38 91 ILE A CA 1
ATOM 632 C C . ILE A 1 91 ? 13.892 -3.466 -13.267 1.00 98.38 91 ILE A C 1
ATOM 634 O O . ILE A 1 91 ? 13.542 -3.391 -12.091 1.00 98.38 91 ILE A O 1
ATOM 638 N N . GLU A 1 92 ? 13.121 -3.039 -14.265 1.00 98.06 92 GLU A N 1
ATOM 639 C CA . GLU A 1 92 ? 11.798 -2.434 -14.070 1.00 98.06 92 GLU A CA 1
ATOM 640 C C . GLU A 1 92 ? 10.825 -3.396 -13.380 1.00 98.06 92 GLU A C 1
ATOM 642 O O . GLU A 1 92 ? 10.094 -2.997 -12.474 1.00 98.06 92 GLU A O 1
ATOM 647 N N . ALA A 1 93 ? 10.857 -4.684 -13.733 1.00 98.19 93 ALA A N 1
ATOM 648 C CA . ALA A 1 93 ? 10.072 -5.704 -13.048 1.00 98.19 93 ALA A CA 1
ATOM 649 C C . ALA A 1 93 ? 10.459 -5.807 -11.564 1.00 98.19 93 ALA A C 1
ATOM 651 O O . ALA A 1 93 ? 9.584 -5.830 -10.698 1.00 98.19 93 ALA A O 1
ATOM 652 N N . LYS A 1 94 ? 11.761 -5.808 -11.241 1.00 97.88 94 LYS A N 1
ATOM 653 C CA . LYS A 1 94 ? 12.225 -5.801 -9.843 1.00 97.88 94 LYS A CA 1
ATOM 654 C C . LYS A 1 94 ? 11.742 -4.557 -9.101 1.00 97.88 94 LYS A C 1
ATOM 656 O O . LYS A 1 94 ? 11.244 -4.701 -7.986 1.00 97.88 94 LYS A O 1
ATOM 661 N N . LEU A 1 95 ? 11.834 -3.380 -9.719 1.00 98.31 95 LEU A N 1
ATOM 662 C CA . LEU A 1 95 ? 11.352 -2.127 -9.138 1.00 98.31 95 LEU A CA 1
ATOM 663 C C . LEU A 1 95 ? 9.855 -2.210 -8.809 1.00 98.31 95 LEU A C 1
ATOM 665 O O . LEU A 1 95 ? 9.482 -2.033 -7.651 1.00 98.31 95 LEU A O 1
ATOM 669 N N . ARG A 1 96 ? 9.022 -2.624 -9.772 1.00 97.94 96 ARG A N 1
ATOM 670 C CA . ARG A 1 96 ? 7.576 -2.797 -9.554 1.00 97.94 96 ARG A CA 1
ATOM 671 C C . ARG A 1 96 ? 7.262 -3.763 -8.415 1.00 97.94 96 ARG A C 1
ATOM 673 O O . ARG A 1 96 ? 6.417 -3.471 -7.578 1.00 97.94 96 ARG A O 1
ATOM 680 N N . THR A 1 97 ? 7.966 -4.897 -8.328 1.00 97.94 97 THR A N 1
ATOM 681 C CA . THR A 1 97 ? 7.733 -5.849 -7.224 1.00 97.94 97 THR A CA 1
ATOM 682 C C . THR A 1 97 ? 8.093 -5.275 -5.852 1.00 97.94 97 THR A C 1
ATOM 684 O O . THR A 1 97 ? 7.509 -5.674 -4.844 1.00 97.94 97 THR A O 1
ATOM 687 N N . GLN A 1 98 ? 9.069 -4.366 -5.776 1.00 98.19 98 GLN A N 1
ATOM 688 C CA . GLN A 1 98 ? 9.425 -3.694 -4.527 1.00 98.19 98 GLN A CA 1
ATOM 689 C C . GLN A 1 98 ? 8.394 -2.626 -4.160 1.00 98.19 98 GLN A C 1
ATOM 691 O O . GLN A 1 98 ? 7.976 -2.572 -3.004 1.00 98.19 98 GLN A O 1
ATOM 696 N N . GLU A 1 99 ? 7.952 -1.832 -5.133 1.00 98.00 99 GLU A N 1
ATOM 697 C CA . GLU A 1 99 ? 6.897 -0.831 -4.955 1.00 98.00 99 GLU A CA 1
ATOM 698 C C . GLU A 1 99 ? 5.599 -1.477 -4.465 1.00 98.00 99 GLU A C 1
ATOM 700 O O . GLU A 1 99 ? 5.048 -1.052 -3.451 1.00 98.00 99 GLU A O 1
ATOM 705 N N . GLU A 1 100 ? 5.184 -2.585 -5.080 1.00 98.31 100 GLU A N 1
ATOM 706 C CA . GLU A 1 100 ? 3.997 -3.331 -4.664 1.00 98.31 100 GLU A CA 1
ATOM 707 C C . GLU A 1 100 ? 4.129 -3.870 -3.229 1.00 98.31 100 GLU A C 1
ATOM 709 O O . GLU A 1 100 ? 3.203 -3.766 -2.425 1.00 98.31 100 GLU A O 1
ATOM 714 N N . LYS A 1 101 ? 5.296 -4.411 -2.851 1.00 97.94 101 LYS A N 1
ATOM 715 C CA . LYS A 1 101 ? 5.546 -4.856 -1.467 1.00 97.94 101 LYS A CA 1
ATOM 716 C C . LYS A 1 101 ? 5.451 -3.705 -0.468 1.00 97.94 101 LYS A C 1
ATOM 718 O O . LYS A 1 101 ? 4.982 -3.913 0.652 1.00 97.94 101 LYS A O 1
ATOM 723 N N . LEU A 1 102 ? 5.923 -2.516 -0.837 1.00 98.19 102 LEU A N 1
ATOM 724 C CA . LEU A 1 102 ? 5.818 -1.332 0.012 1.00 98.19 102 LEU A CA 1
ATOM 725 C C . LEU A 1 102 ? 4.370 -0.859 0.130 1.00 98.19 102 LEU A C 1
ATOM 727 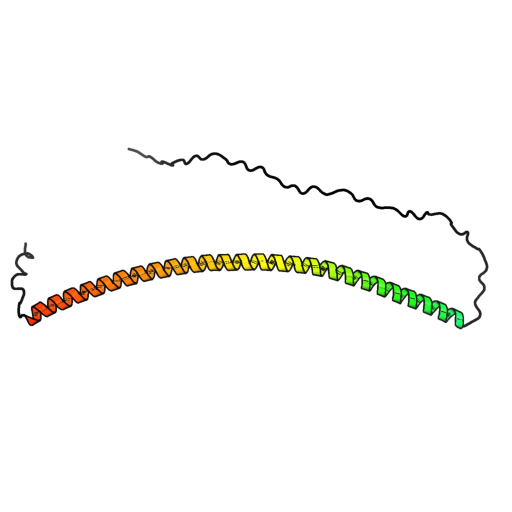O O . LEU A 1 102 ? 3.933 -0.523 1.229 1.00 98.19 102 LEU A O 1
ATOM 731 N N . GLU A 1 103 ? 3.622 -0.865 -0.967 1.00 97.88 103 GLU A N 1
ATOM 732 C CA . GLU A 1 103 ? 2.215 -0.479 -0.976 1.00 97.88 103 GLU A CA 1
ATOM 733 C C . GLU A 1 103 ? 1.353 -1.445 -0.156 1.00 97.88 103 GLU A C 1
ATOM 735 O O . GLU A 1 103 ? 0.593 -0.999 0.705 1.00 97.88 103 GLU A O 1
ATOM 740 N N . ARG A 1 104 ? 1.563 -2.759 -0.304 1.00 98.06 104 ARG A N 1
ATOM 741 C CA . ARG A 1 104 ? 0.912 -3.787 0.526 1.00 98.06 104 ARG A CA 1
ATOM 742 C C . ARG A 1 104 ? 1.155 -3.548 2.017 1.00 98.06 104 ARG A C 1
ATOM 744 O O . ARG A 1 104 ? 0.204 -3.474 2.787 1.00 98.06 104 ARG A O 1
ATOM 751 N N . LYS A 1 105 ? 2.408 -3.323 2.431 1.00 98.19 105 LYS A N 1
ATOM 752 C CA . LYS A 1 105 ? 2.742 -3.039 3.841 1.00 98.19 105 LYS A CA 1
ATOM 753 C C . LYS A 1 105 ? 2.076 -1.766 4.365 1.00 98.19 105 LYS A C 1
ATOM 755 O O . LYS A 1 105 ? 1.636 -1.734 5.514 1.00 98.19 105 LYS A O 1
ATOM 760 N N . LYS A 1 106 ? 2.001 -0.714 3.544 1.00 98.12 106 LYS A N 1
ATOM 761 C CA . LYS A 1 106 ? 1.302 0.529 3.906 1.00 98.12 106 LYS A CA 1
ATOM 762 C C . LYS A 1 106 ? -0.197 0.287 4.086 1.00 98.12 106 LYS A C 1
ATOM 764 O O . LYS A 1 106 ? -0.762 0.773 5.064 1.00 98.12 106 LYS A O 1
ATOM 769 N N . ALA A 1 107 ? -0.818 -0.478 3.189 1.00 97.94 107 ALA A N 1
ATOM 770 C CA . ALA A 1 107 ? -2.234 -0.826 3.268 1.00 97.94 107 ALA A CA 1
ATOM 771 C C . ALA A 1 107 ? -2.547 -1.681 4.507 1.00 97.94 107 ALA A C 1
ATOM 773 O O . ALA A 1 107 ? -3.441 -1.328 5.272 1.00 97.94 107 ALA A O 1
ATOM 774 N N . GLU A 1 108 ? -1.760 -2.729 4.769 1.00 98.06 108 GLU A N 1
ATOM 775 C CA . GLU A 1 108 ? -1.903 -3.581 5.958 1.00 98.06 108 GLU A CA 1
ATOM 776 C C . GLU A 1 108 ? -1.789 -2.778 7.261 1.00 98.06 108 GLU A C 1
ATOM 778 O O . GLU A 1 108 ? -2.551 -2.987 8.206 1.00 98.06 108 GLU A O 1
ATOM 783 N N . TYR A 1 109 ? -0.835 -1.845 7.335 1.00 97.50 109 TYR A N 1
ATOM 784 C CA . TYR A 1 109 ? -0.681 -1.001 8.518 1.00 97.50 109 TYR A CA 1
ATOM 785 C C . TYR A 1 109 ? -1.861 -0.038 8.680 1.00 97.50 109 TYR A C 1
ATOM 787 O O . TYR A 1 109 ? -2.405 0.091 9.777 1.00 97.50 109 TYR A O 1
ATOM 795 N N . ALA A 1 110 ? -2.306 0.593 7.591 1.00 98.12 110 ALA A N 1
ATOM 796 C CA . ALA A 1 110 ? -3.483 1.454 7.611 1.00 98.12 110 ALA A CA 1
ATOM 797 C C . ALA A 1 110 ? -4.743 0.693 8.058 1.00 98.12 110 ALA A C 1
ATOM 799 O O . ALA A 1 110 ? -5.528 1.220 8.846 1.00 98.12 110 ALA A O 1
ATOM 800 N N . GLU A 1 111 ? -4.922 -0.551 7.610 1.00 98.00 111 GLU A N 1
ATOM 801 C CA . GLU A 1 111 ? -6.026 -1.410 8.035 1.00 98.00 111 GLU A CA 1
ATOM 802 C C . GLU A 1 111 ? -5.939 -1.759 9.525 1.00 98.00 111 GLU A C 1
ATOM 804 O O . GLU A 1 111 ? -6.923 -1.596 10.242 1.00 98.00 111 GLU A O 1
ATOM 809 N N . LYS A 1 112 ? -4.758 -2.139 10.035 1.00 98.31 112 LYS A N 1
ATOM 810 C CA . LYS A 1 112 ? -4.555 -2.388 11.475 1.00 98.31 112 LYS A CA 1
ATOM 811 C C . LYS A 1 112 ? -4.962 -1.186 12.323 1.00 98.31 112 LYS A C 1
ATOM 813 O O . LYS A 1 112 ? -5.685 -1.356 13.303 1.00 98.31 112 LYS A O 1
ATOM 818 N N . MET A 1 113 ? -4.559 0.019 11.924 1.00 97.81 113 MET A N 1
ATOM 819 C CA . MET A 1 113 ? -4.934 1.241 12.639 1.00 97.81 113 MET A CA 1
ATOM 820 C C . MET A 1 113 ? -6.446 1.495 12.577 1.00 97.81 113 MET A C 1
ATOM 822 O O . MET A 1 113 ? -7.056 1.820 13.594 1.00 97.81 113 MET A O 1
ATOM 826 N N . ARG A 1 114 ? -7.081 1.294 11.413 1.00 97.69 114 ARG A N 1
ATOM 827 C CA . ARG A 1 114 ? -8.544 1.407 11.266 1.00 97.69 114 ARG A CA 1
ATOM 828 C C . ARG A 1 114 ? -9.285 0.390 12.134 1.00 97.69 114 ARG A C 1
ATOM 830 O O . ARG A 1 114 ? -10.248 0.758 12.799 1.00 97.69 114 ARG A O 1
ATOM 837 N N . ASN A 1 115 ? -8.802 -0.848 12.193 1.00 98.38 115 ASN A N 1
ATOM 838 C CA . ASN A 1 115 ? -9.380 -1.908 13.017 1.00 98.38 115 ASN A CA 1
ATOM 839 C C . ASN A 1 115 ? -9.251 -1.596 14.513 1.00 98.38 115 ASN A C 1
ATOM 841 O O . ASN A 1 115 ? -10.197 -1.820 15.263 1.00 98.38 115 ASN A O 1
ATOM 845 N N . GLN A 1 116 ? -8.125 -1.026 14.956 1.00 98.19 116 GLN A N 1
ATOM 846 C CA . GLN A 1 116 ? -7.967 -0.568 16.341 1.00 98.19 116 GLN A CA 1
ATOM 847 C C . GLN A 1 116 ? -8.955 0.548 16.690 1.00 98.19 116 GLN A C 1
ATOM 849 O O . GLN A 1 116 ? -9.600 0.492 17.736 1.00 98.19 116 GLN A O 1
ATOM 854 N N . VAL A 1 117 ? -9.119 1.532 15.804 1.00 98.06 117 VAL A N 1
ATOM 855 C CA . VAL A 1 117 ? -10.104 2.607 15.991 1.00 98.06 117 VAL A CA 1
ATOM 856 C C . VAL A 1 117 ? -11.524 2.039 16.057 1.00 98.06 117 VAL A C 1
ATOM 858 O O . VAL A 1 117 ? -12.278 2.383 16.966 1.00 98.06 117 VAL A O 1
ATOM 861 N N . ALA A 1 118 ? -11.875 1.122 15.152 1.00 98.25 118 ALA A N 1
ATOM 862 C CA . ALA A 1 118 ? -13.178 0.464 15.152 1.00 98.25 118 ALA A CA 1
ATOM 863 C C . ALA A 1 118 ? -13.414 -0.356 16.432 1.00 98.25 118 ALA A C 1
ATOM 865 O O . ALA A 1 118 ? -14.503 -0.306 17.000 1.00 98.25 118 ALA A O 1
ATOM 866 N N . ALA A 1 119 ? -12.394 -1.060 16.933 1.00 98.38 119 ALA A N 1
ATOM 867 C CA . ALA A 1 119 ? -12.482 -1.817 18.180 1.00 98.38 119 ALA A CA 1
ATOM 868 C C . ALA A 1 119 ? -12.731 -0.907 19.392 1.00 98.38 119 ALA A C 1
ATOM 870 O O . ALA A 1 119 ? -13.572 -1.223 20.232 1.00 98.38 119 ALA A O 1
ATOM 871 N N . ILE A 1 120 ? -12.048 0.241 19.465 1.00 98.44 120 ILE A N 1
ATOM 872 C CA . ILE A 1 120 ? -12.274 1.239 20.521 1.00 98.44 120 ILE A CA 1
ATOM 873 C C . ILE A 1 120 ? -13.704 1.779 20.449 1.00 98.44 120 ILE A C 1
ATOM 875 O O . ILE A 1 120 ? -14.368 1.884 21.480 1.00 98.44 120 ILE A O 1
ATOM 879 N N . HIS A 1 121 ? -14.187 2.100 19.247 1.00 98.56 121 HIS A N 1
ATOM 880 C CA . HIS A 1 121 ? -15.545 2.597 19.050 1.00 98.56 121 HIS A CA 1
ATOM 881 C C . HIS A 1 121 ? -16.587 1.569 19.496 1.00 98.56 121 HIS A C 1
ATOM 883 O O . HIS A 1 121 ? -17.412 1.876 20.353 1.00 98.56 121 HIS A O 1
ATOM 889 N N . LYS A 1 122 ? -16.462 0.323 19.028 1.00 98.50 122 LYS A N 1
ATOM 890 C CA . LYS A 1 122 ? -17.340 -0.784 19.418 1.00 98.50 122 LYS A CA 1
ATOM 891 C C . LYS A 1 122 ? -17.350 -1.001 20.934 1.00 98.50 122 LYS A C 1
ATOM 893 O O . LYS A 1 122 ? -18.414 -1.071 21.537 1.00 98.50 122 LYS A O 1
ATOM 898 N N . ALA A 1 123 ? -16.180 -1.034 21.575 1.00 98.19 123 ALA A N 1
ATOM 899 C CA . ALA A 1 123 ? -16.086 -1.197 23.026 1.00 98.19 123 ALA A CA 1
ATOM 900 C C . ALA A 1 123 ? -16.722 -0.023 23.797 1.00 98.19 123 ALA A C 1
ATOM 902 O O . ALA A 1 123 ? -17.276 -0.207 24.883 1.00 98.19 123 ALA A O 1
ATOM 903 N N . ALA A 1 124 ? -16.641 1.198 23.264 1.00 98.44 124 ALA A N 1
ATOM 904 C CA . ALA A 1 124 ? -17.300 2.358 23.854 1.00 98.44 124 ALA A CA 1
ATOM 905 C C . ALA A 1 124 ? -18.827 2.287 23.702 1.00 98.44 124 ALA A C 1
ATOM 907 O O . ALA A 1 124 ? -19.547 2.610 24.648 1.00 98.44 124 ALA A O 1
ATOM 908 N N . GLU A 1 125 ? -19.322 1.850 22.545 1.00 98.06 125 GLU A N 1
ATOM 909 C CA . GLU A 1 125 ? -20.750 1.653 22.286 1.00 98.06 125 GLU A CA 1
ATOM 910 C C . GLU A 1 125 ? -21.342 0.541 23.149 1.00 98.06 125 GLU A C 1
ATOM 912 O O . GLU A 1 125 ? -22.388 0.746 23.755 1.00 98.06 125 GLU A O 1
ATOM 917 N N . GLU A 1 126 ? -20.642 -0.585 23.304 1.00 97.75 126 GLU A N 1
ATOM 918 C CA . GLU A 1 126 ? -21.047 -1.667 24.209 1.00 97.75 126 GLU A CA 1
ATOM 919 C C . GLU A 1 126 ? -21.202 -1.155 25.647 1.00 97.75 126 GLU A C 1
ATOM 921 O O . GLU A 1 126 ? -22.221 -1.398 26.293 1.00 97.75 126 GLU A O 1
ATOM 926 N N . LYS A 1 127 ? -20.249 -0.351 26.139 1.00 98.38 127 LYS A N 1
ATOM 927 C CA . LYS A 1 127 ? -20.362 0.273 27.467 1.00 98.38 127 LYS A CA 1
ATOM 928 C C . LYS A 1 127 ? -21.559 1.219 27.560 1.00 98.38 127 LYS A C 1
ATOM 930 O O . LYS A 1 127 ? -22.291 1.169 28.547 1.00 98.38 127 LYS A O 1
ATOM 935 N N . ARG A 1 128 ? -21.798 2.054 26.545 1.00 97.81 128 ARG A N 1
ATOM 936 C CA . ARG A 1 128 ? -22.975 2.942 26.512 1.00 97.81 128 ARG A CA 1
ATOM 937 C C . ARG A 1 128 ? -24.278 2.142 26.541 1.00 97.81 128 ARG A C 1
ATOM 939 O O . ARG A 1 128 ? -25.139 2.452 27.358 1.00 97.81 128 ARG A O 1
ATOM 946 N N . ALA A 1 129 ? -24.372 1.082 25.743 1.00 97.94 129 ALA A N 1
ATOM 947 C CA . ALA A 1 129 ? -25.532 0.200 25.702 1.00 97.94 129 ALA A CA 1
ATOM 948 C C . ALA A 1 129 ? -25.775 -0.496 27.050 1.00 97.94 129 ALA A C 1
ATOM 950 O O . ALA A 1 129 ? -26.916 -0.570 27.496 1.00 97.94 129 ALA A O 1
ATOM 951 N N . THR A 1 130 ? -24.722 -0.948 27.746 1.00 97.81 130 THR A N 1
ATOM 952 C CA . THR A 1 130 ? -24.881 -1.548 29.084 1.00 97.81 130 THR A CA 1
ATOM 953 C C . THR A 1 130 ? -25.430 -0.558 30.110 1.00 97.81 130 THR A C 1
ATOM 955 O O . THR A 1 130 ? -26.353 -0.901 30.841 1.00 97.81 130 THR A O 1
ATOM 958 N N . VAL A 1 131 ? -24.928 0.681 30.134 1.00 98.12 131 VAL A N 1
ATOM 959 C CA . VAL A 1 131 ? -25.414 1.728 31.053 1.00 98.12 131 VAL A CA 1
ATOM 960 C C . VAL A 1 131 ? -26.854 2.128 30.732 1.00 98.12 131 VAL A C 1
ATOM 962 O O . VAL A 1 131 ? -27.655 2.391 31.628 1.00 98.12 131 VAL A O 1
ATOM 965 N N . GLU A 1 132 ? -27.203 2.185 29.451 1.00 97.25 132 GLU A N 1
ATOM 966 C CA . GLU A 1 132 ? -28.569 2.476 29.033 1.00 97.25 132 GLU A CA 1
ATOM 967 C C . GLU A 1 132 ? -29.521 1.338 29.423 1.00 97.25 132 GLU A C 1
ATOM 969 O O . GLU A 1 132 ? -30.573 1.598 30.007 1.00 97.25 132 GLU A O 1
ATOM 974 N N . ALA A 1 133 ? -29.118 0.079 29.228 1.00 97.38 133 ALA A N 1
ATOM 975 C CA . ALA A 1 133 ? -29.887 -1.086 29.656 1.00 97.38 133 ALA A CA 1
ATOM 976 C C . ALA A 1 133 ? -30.131 -1.101 31.176 1.00 97.38 133 ALA A C 1
ATOM 978 O O . ALA A 1 133 ? -31.277 -1.270 31.595 1.00 97.38 133 ALA A O 1
ATOM 979 N N . THR A 1 134 ? -29.107 -0.846 32.005 1.00 97.25 134 THR A N 1
ATOM 980 C CA . THR A 1 134 ? -29.283 -0.781 33.470 1.00 97.25 134 THR A CA 1
ATOM 981 C C . THR A 1 134 ? -30.207 0.366 33.874 1.00 97.25 134 THR A C 1
ATOM 983 O O . THR A 1 134 ? -31.087 0.189 34.716 1.00 97.25 134 THR A O 1
ATOM 986 N N . ARG A 1 135 ? -30.084 1.532 33.227 1.00 97.75 135 ARG A N 1
ATOM 987 C CA . ARG A 1 135 ? -30.978 2.675 33.460 1.00 97.75 135 ARG A CA 1
ATOM 988 C C . ARG A 1 135 ? -32.435 2.350 33.115 1.00 97.75 135 ARG A C 1
ATOM 990 O O . ARG A 1 135 ? -33.345 2.779 33.827 1.00 97.75 135 ARG A O 1
ATOM 997 N N . HIS A 1 136 ? -32.678 1.642 32.014 1.00 97.94 136 HIS A N 1
ATOM 998 C CA . HIS A 1 136 ? -34.025 1.217 31.634 1.00 97.94 136 HIS A CA 1
ATOM 999 C C . HIS A 1 136 ? -34.590 0.180 32.604 1.00 97.94 136 HIS A C 1
ATOM 1001 O O . HIS A 1 136 ? -35.752 0.290 32.988 1.00 97.94 136 HIS A O 1
ATOM 1007 N N . GLU A 1 137 ? -33.774 -0.769 33.057 1.00 96.25 137 GLU A N 1
ATOM 1008 C CA . GLU A 1 137 ? -34.179 -1.765 34.047 1.00 96.25 137 GLU A CA 1
ATOM 1009 C C . GLU A 1 137 ? -34.601 -1.112 35.373 1.00 96.25 137 GLU A C 1
ATOM 1011 O O . GLU A 1 137 ? -35.662 -1.423 35.914 1.00 96.25 137 GLU A O 1
ATOM 1016 N N . GLU A 1 138 ? -33.810 -0.168 35.888 1.00 96.69 138 GLU A N 1
ATOM 1017 C CA . GLU A 1 138 ? -34.147 0.577 37.106 1.00 96.69 138 GLU A CA 1
ATOM 1018 C C . GLU A 1 138 ? -35.447 1.363 36.951 1.00 96.69 138 GLU A C 1
ATOM 1020 O O . GLU A 1 138 ? -36.311 1.315 37.829 1.00 96.69 138 GLU A O 1
ATOM 1025 N N . ARG A 1 139 ? -35.625 2.046 35.815 1.00 96.19 139 ARG A N 1
ATOM 1026 C CA . ARG A 1 139 ? -36.866 2.766 35.513 1.00 96.19 139 ARG A CA 1
ATOM 1027 C C . ARG A 1 139 ? -38.074 1.832 35.573 1.00 96.19 139 ARG A C 1
ATOM 1029 O O . ARG A 1 139 ? -39.035 2.151 36.269 1.00 96.19 139 ARG A O 1
ATOM 1036 N N . ILE A 1 140 ? -37.999 0.678 34.908 1.00 97.12 140 ILE A N 1
ATOM 1037 C CA . ILE A 1 140 ? -39.077 -0.320 34.899 1.00 97.12 140 ILE A CA 1
ATOM 1038 C C . ILE A 1 140 ? -39.360 -0.813 36.323 1.00 97.12 140 ILE A C 1
ATOM 1040 O O . ILE A 1 140 ? -40.518 -0.844 36.736 1.00 97.12 140 ILE A O 1
ATOM 1044 N N . LYS A 1 141 ? -38.326 -1.112 37.124 1.00 97.12 141 LYS A N 1
ATOM 1045 C CA . LYS A 1 141 ? -38.496 -1.514 38.534 1.00 97.12 141 LYS A CA 1
ATOM 1046 C C . LYS A 1 141 ? -39.286 -0.475 39.333 1.00 97.12 141 LYS A C 1
ATOM 1048 O O . LYS A 1 141 ? -40.208 -0.838 40.064 1.00 97.12 141 LYS A O 1
ATOM 1053 N N . TYR A 1 142 ? -38.960 0.811 39.203 1.00 95.38 142 TYR A N 1
ATOM 1054 C CA . TYR A 1 142 ? -39.683 1.871 39.913 1.00 95.38 142 TYR A CA 1
ATOM 1055 C C . TYR A 1 142 ? -41.110 2.066 39.391 1.00 95.38 142 TYR A C 1
ATOM 1057 O O . TYR A 1 142 ? -42.026 2.256 40.192 1.00 95.38 142 TYR A O 1
ATOM 1065 N N . GLU A 1 143 ? -41.323 1.973 38.079 1.00 94.19 143 GLU A N 1
ATOM 1066 C CA . GLU A 1 143 ? -42.653 2.046 37.468 1.00 94.19 143 GLU A CA 1
ATOM 1067 C C . GLU A 1 143 ? -43.553 0.897 37.942 1.00 94.19 143 GLU A C 1
ATOM 1069 O O . GLU A 1 143 ? -44.686 1.134 38.370 1.00 94.19 143 GLU A O 1
ATOM 1074 N N . GLU A 1 144 ? -43.036 -0.333 37.984 1.00 94.00 144 GLU A N 1
ATOM 1075 C CA . GLU A 1 144 ? -43.744 -1.482 38.548 1.00 94.00 144 GLU A CA 1
ATOM 1076 C C . GLU A 1 144 ? -44.060 -1.291 40.033 1.00 94.00 144 GLU A C 1
ATOM 1078 O O . GLU A 1 144 ? -45.170 -1.590 40.482 1.00 94.00 144 GLU A O 1
ATOM 1083 N N . MET A 1 145 ? -43.101 -0.802 40.823 1.00 92.19 145 MET A N 1
ATOM 1084 C CA . MET A 1 145 ? -43.303 -0.551 42.253 1.00 92.19 145 MET A CA 1
ATOM 1085 C C . MET A 1 145 ? -44.357 0.535 42.502 1.00 92.19 145 MET A C 1
ATOM 1087 O O . MET A 1 145 ? -45.188 0.388 43.407 1.00 92.19 145 MET A O 1
ATOM 1091 N N . ALA A 1 146 ? -44.378 1.586 41.680 1.00 90.44 146 ALA A N 1
ATOM 1092 C CA . ALA A 1 146 ? -45.399 2.627 41.717 1.00 90.44 146 ALA A CA 1
ATOM 1093 C C . ALA A 1 146 ? -46.780 2.091 41.294 1.00 90.44 146 ALA A C 1
ATOM 1095 O O . ALA A 1 146 ? -47.787 2.391 41.940 1.00 90.44 146 ALA A O 1
ATOM 1096 N N . ALA A 1 147 ? -46.849 1.251 40.257 1.00 92.56 147 ALA A N 1
ATOM 1097 C CA . ALA A 1 147 ? -48.086 0.603 39.819 1.00 92.56 147 ALA A CA 1
ATOM 1098 C C . ALA A 1 147 ? -48.643 -0.371 40.876 1.00 92.56 147 ALA A C 1
ATOM 1100 O O . ALA A 1 147 ? -49.851 -0.395 41.131 1.00 92.56 147 ALA A O 1
ATOM 1101 N N . LYS A 1 148 ? -47.771 -1.121 41.564 1.00 91.31 148 LYS A N 1
ATOM 1102 C CA . LYS A 1 148 ? -48.139 -1.989 42.698 1.00 91.31 148 LYS A CA 1
ATOM 1103 C C . LYS A 1 148 ? -48.766 -1.190 43.846 1.00 91.31 148 LYS A C 1
ATOM 1105 O O . LYS A 1 148 ? -49.753 -1.636 44.419 1.00 91.31 148 LYS A O 1
ATOM 1110 N N . HIS A 1 149 ? -48.248 -0.004 44.169 1.00 87.69 149 HIS A N 1
ATOM 1111 C CA . HIS A 1 149 ? -48.861 0.862 45.188 1.00 87.69 149 HIS A CA 1
ATOM 1112 C C . HIS A 1 149 ? -50.195 1.455 44.725 1.00 87.69 149 HIS A C 1
ATOM 1114 O O . HIS A 1 149 ? -51.162 1.454 45.487 1.00 87.69 149 HIS A O 1
ATOM 1120 N N . ARG A 1 150 ? -50.270 1.900 43.463 1.00 88.88 150 ARG A N 1
ATOM 1121 C CA . ARG A 1 150 ? -51.498 2.447 42.869 1.00 88.88 150 ARG A CA 1
ATOM 1122 C C . ARG A 1 150 ? -52.631 1.412 42.835 1.00 88.88 150 ARG A C 1
ATOM 1124 O O . ARG A 1 150 ? -53.757 1.755 43.169 1.00 88.88 150 ARG A O 1
ATOM 1131 N N . SER A 1 151 ? -52.338 0.156 42.492 1.00 89.38 151 SER A N 1
ATOM 1132 C CA . SER A 1 151 ? -53.327 -0.941 42.467 1.00 89.38 151 SER A CA 1
ATOM 1133 C C . SER A 1 151 ? -53.76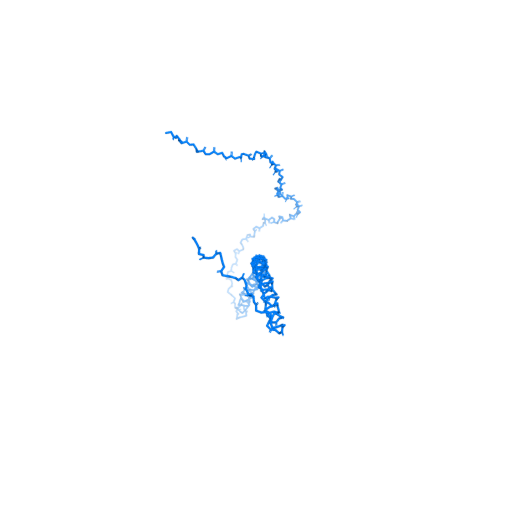9 -1.399 43.859 1.00 89.38 151 SER A C 1
ATOM 1135 O O . SER A 1 151 ? -54.941 -1.702 44.053 1.00 89.38 151 SER A O 1
ATOM 1137 N N . LYS A 1 152 ? -52.870 -1.394 44.851 1.00 84.19 152 LYS A N 1
ATOM 1138 C CA . LYS A 1 152 ? -53.200 -1.707 46.254 1.00 84.19 152 LYS A CA 1
ATOM 1139 C C . LYS A 1 152 ? -53.953 -0.582 46.980 1.00 84.19 152 LYS A C 1
ATOM 1141 O O . LYS A 1 152 ? -54.269 -0.738 48.156 1.00 84.19 152 LYS A O 1
ATOM 1146 N N . GLY A 1 153 ? -54.196 0.562 46.333 1.00 77.88 153 GLY A N 1
ATOM 1147 C CA . GLY A 1 153 ? -54.896 1.705 46.933 1.00 77.88 153 GLY A CA 1
ATOM 1148 C C . GLY A 1 153 ? -54.153 2.352 48.108 1.00 77.88 153 GLY A C 1
ATOM 1149 O O . GLY A 1 153 ? -54.752 3.085 48.889 1.00 77.88 153 GLY A O 1
ATOM 1150 N N . THR A 1 154 ? -52.854 2.077 48.264 1.00 67.56 154 THR A N 1
ATOM 1151 C CA . THR A 1 154 ? -52.046 2.613 49.365 1.00 67.56 154 THR A CA 1
ATOM 1152 C C . THR A 1 154 ? -51.460 3.958 48.944 1.00 67.56 154 THR A C 1
ATOM 1154 O O . THR A 1 154 ? -50.492 4.014 48.185 1.00 67.56 154 THR A O 1
ATOM 1157 N N . THR A 1 155 ? -52.048 5.055 49.418 1.00 61.53 155 THR A N 1
ATOM 1158 C CA . THR A 1 155 ? -51.473 6.398 49.281 1.00 61.53 155 THR A CA 1
ATOM 1159 C C . THR A 1 155 ? -50.366 6.589 50.326 1.00 61.53 155 THR A C 1
ATOM 1161 O O . THR A 1 155 ? -50.575 6.260 51.495 1.00 61.53 155 THR A O 1
ATOM 1164 N N . PRO A 1 156 ? -49.171 7.094 49.962 1.00 64.81 156 PRO A N 1
ATOM 1165 C CA . PRO A 1 156 ? -48.124 7.384 50.940 1.00 64.81 156 PRO A CA 1
ATOM 1166 C C . PRO A 1 156 ? -48.589 8.523 51.860 1.00 64.81 156 PRO A C 1
ATOM 1168 O O . PRO A 1 156 ? -48.530 9.694 51.505 1.00 64.81 156 PRO A O 1
ATOM 1171 N N . THR A 1 157 ? -49.097 8.189 53.044 1.00 63.47 157 THR A N 1
ATOM 1172 C CA . THR A 1 157 ? -49.767 9.135 53.957 1.00 63.47 157 THR A CA 1
ATOM 1173 C C . THR A 1 157 ? -48.814 9.948 54.843 1.00 63.47 157 THR A C 1
ATOM 1175 O O . THR A 1 157 ? -49.276 10.726 55.673 1.00 63.47 157 THR A O 1
ATOM 1178 N N . LYS A 1 158 ? -47.487 9.802 54.699 1.00 64.25 158 LYS A N 1
ATOM 1179 C CA . LYS A 1 158 ? -46.487 10.421 55.598 1.00 64.25 158 LYS A CA 1
ATOM 1180 C C . LYS A 1 158 ? -45.252 10.980 54.876 1.00 64.25 158 LYS A C 1
ATOM 1182 O O . LYS A 1 158 ? -44.134 10.608 55.213 1.00 64.25 158 LYS A O 1
ATOM 1187 N N . PHE A 1 159 ? -45.429 11.858 53.884 1.00 61.62 159 PHE A N 1
ATOM 1188 C CA . PHE A 1 159 ? -44.293 12.426 53.129 1.00 61.62 159 PHE A CA 1
ATOM 1189 C C . PHE A 1 159 ? -44.055 13.947 53.288 1.00 61.62 159 PHE A C 1
ATOM 1191 O O . PHE A 1 159 ? -43.193 14.490 52.614 1.00 61.62 159 PHE A O 1
ATOM 1198 N N . LEU A 1 160 ? -44.734 14.671 54.188 1.00 61.94 160 LEU A N 1
ATOM 1199 C CA . LEU A 1 160 ? -44.585 16.143 54.284 1.00 61.94 160 LEU A CA 1
ATOM 1200 C C . LEU A 1 160 ? -44.381 16.701 55.709 1.00 61.94 160 LEU A C 1
ATOM 1202 O O . LEU A 1 160 ? -44.921 17.750 56.033 1.00 61.94 160 LEU A O 1
ATOM 1206 N N . SER A 1 161 ? -43.577 16.058 56.568 1.00 57.62 161 SER A N 1
ATOM 1207 C CA . SER A 1 161 ? -43.203 16.643 57.879 1.00 57.62 161 SER A CA 1
ATOM 1208 C C . SER A 1 161 ? -41.722 17.017 58.044 1.00 57.62 161 SER A C 1
ATOM 1210 O O . SER A 1 161 ? -41.348 17.462 59.122 1.00 57.62 161 SER A O 1
ATOM 1212 N N . CYS A 1 162 ? -40.874 16.871 57.016 1.00 62.31 162 CYS A N 1
ATOM 1213 C CA . CYS A 1 162 ? -39.435 17.202 57.097 1.00 62.31 162 CYS A CA 1
ATOM 1214 C C . CYS A 1 162 ? -38.913 18.112 55.964 1.00 62.31 162 CYS A C 1
ATOM 1216 O O . CYS A 1 162 ? -37.715 18.142 55.714 1.00 62.31 162 CYS A O 1
ATOM 1218 N N . PHE A 1 163 ? -39.786 18.875 55.297 1.00 63.47 163 PHE A N 1
ATOM 1219 C CA . PHE A 1 163 ? -39.401 19.941 54.347 1.00 63.47 163 PHE A CA 1
ATOM 1220 C C . PHE A 1 163 ? -39.779 21.349 54.848 1.00 63.47 163 PHE A C 1
ATOM 1222 O O . PHE A 1 163 ? -39.928 22.279 54.061 1.00 63.47 163 PHE A O 1
ATOM 1229 N N . GLY A 1 164 ? -39.945 21.510 56.162 1.00 57.12 164 GLY A N 1
ATOM 1230 C CA . GLY A 1 164 ? -40.216 22.796 56.798 1.00 57.12 164 GLY A CA 1
ATOM 1231 C C . GLY A 1 164 ? -39.418 22.947 58.085 1.00 57.12 164 GLY A C 1
ATOM 1232 O O . GLY A 1 164 ? -39.926 22.617 59.151 1.00 57.12 164 GLY A O 1
ATOM 1233 N N . SER A 1 165 ? -38.170 23.398 57.963 1.00 40.03 165 SER A N 1
ATOM 1234 C CA . SER A 1 165 ? -37.430 24.211 58.938 1.00 40.03 165 SER A CA 1
ATOM 1235 C C . SER A 1 165 ? -36.140 24.715 58.307 1.00 40.03 165 SER A C 1
ATOM 1237 O O . SER A 1 165 ? -35.637 24.039 57.383 1.00 40.03 165 SER A O 1
#

Foldseek 3Di:
DDDDDDDDDDDDDDDDDDDDDDDPDDDDDDDDDDDDDDPDDDDDDPPDDDDDDDDPVVVVVVVVVVVVVVVVVVVVVVVVVVVVVVVVVVVVVVVVVVVVVVVVVVVVVVVVVVVVVVVVVVVVVVVVVVVVVVVVVVVVVVVVVVVVCVVVVPDPPDDPDPPDD

Secondary structure (DSSP, 8-state):
------------------------PPPP---------------------------HHHHHHHHHHHHHHHHHHHHHHHHHHHHHHHHHHHHHHHHHHHHHHHHHHHHHHHHHHHHHHHHHHHHHHHHHHHHHHHHHHHHHHHHHHHHHHHHTT------SSSS--

Sequence (165 aa):
METQEAKRADVAAAPATATGGEAVKPAAGDAGAVTKTNAADGPSAPAGKAATPTGSVDRDAILANVELERKLAQKKMSSILSWENTRKAAIEAKLRTQEEKLERKKAEYAEKMRNQVAAIHKAAEEKRATVEATRHEERIKYEEMAAKHRSKGTTPTKFLSCFGS

Organism: Oryza rufipogon (NCBI:txid4529)